Protein AF-A0A7S1GNS0-F1 (afdb_monomer)

InterPro domains:
  IPR005818 Linker histone H1/H5, domain H15 [PF00538] (16-70)
  IPR005818 Linker histone H1/H5, domain H15 [PS51504] (10-77)
  IPR005818 Linker histone H1/H5, domain H15 [SM00526] (7-72)
  IPR036388 Winged helix-like DNA-binding domain superfamily [G3DSA:1.10.10.10] (4-88)
  IPR036390 Winged helix DNA-binding domain superfamily [SSF46785] (12-84)

Organism: Cyclophora tenuis (NCBI:txid216820)

Sequence (104 aa):
MSSSKQKQKQPKTVLEKIVFAVRNQPQTPNGVSRSAIVKYLKAELNYDNATALKQGLKKGVSSGKLEQKGQSFRVKGDPVVAPPQEEQIQITEVKEGNKKGGTD

pLDDT: mean 79.45, std 18.59, range [37.09, 95.81]

Radius of gyration: 20.38 Å; Cα contacts (8 Å, |Δi|>4): 90; chains: 1; bounding box: 72×43×33 Å

Secondary structure (DSSP, 8-state):
------------SHHHHHHHHHHHSPPBTTBEEHHHHHHHHHHHH----HHHHHHHHHHHHHTTSEEEETTEEEETTSPPPPPPS-------------------

Foldseek 3Di:
DDPPPDPPDDQPALLSLLQVQQVPDDQALQTAFLVSSQVSCCVPVVDHDPVRNVVSQVVCCVVQQWDHDPRHIDGPPPDRDDHDPDPPPPPDDPPDDDDDDDDD

Mean predicted aligned error: 12.05 Å

Structure 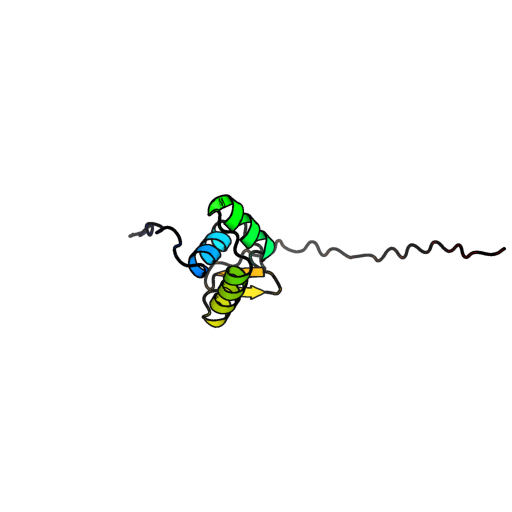(mmCIF, N/CA/C/O backbone):
data_AF-A0A7S1GNS0-F1
#
_entry.id   AF-A0A7S1GNS0-F1
#
loop_
_atom_site.group_PDB
_atom_site.id
_atom_site.type_symbol
_atom_site.label_atom_id
_atom_site.label_alt_id
_atom_site.label_comp_id
_atom_site.label_asym_id
_atom_site.label_entity_id
_atom_site.label_seq_id
_atom_site.pdbx_PDB_ins_code
_atom_site.Cartn_x
_atom_site.Cartn_y
_atom_site.Cartn_z
_atom_site.occupancy
_atom_site.B_iso_or_equiv
_atom_site.auth_seq_id
_atom_site.auth_comp_id
_atom_site.auth_asym_id
_atom_site.auth_atom_id
_atom_site.pdbx_PDB_model_num
ATOM 1 N N . MET A 1 1 ? -24.283 10.830 -22.548 1.00 37.09 1 MET A N 1
ATOM 2 C CA . MET A 1 1 ? -23.692 9.822 -21.641 1.00 37.09 1 MET A CA 1
ATOM 3 C C . MET A 1 1 ? -22.825 10.557 -20.628 1.00 37.09 1 MET A C 1
ATOM 5 O O . MET A 1 1 ? -21.845 11.180 -21.013 1.00 37.09 1 MET A O 1
ATOM 9 N N . SER A 1 2 ? -23.267 10.606 -19.372 1.00 41.00 2 SER A N 1
ATOM 10 C CA . SER A 1 2 ? -22.715 11.480 -18.330 1.00 41.00 2 SER A CA 1
ATOM 11 C C . SER A 1 2 ? -21.483 10.862 -17.671 1.00 41.00 2 SER A C 1
ATOM 13 O O . SER A 1 2 ? -21.588 10.165 -16.667 1.00 41.00 2 SER A O 1
ATOM 15 N N . SER A 1 3 ? -20.301 11.138 -18.216 1.00 43.41 3 SER A N 1
ATOM 16 C CA . SER A 1 3 ? -19.028 10.818 -17.564 1.00 43.41 3 SER A CA 1
ATOM 17 C C . SER A 1 3 ? -18.718 11.886 -16.517 1.00 43.41 3 SER A C 1
ATOM 19 O O . SER A 1 3 ? -18.008 12.856 -16.786 1.00 43.41 3 SER A O 1
ATOM 21 N N . SER A 1 4 ? -19.270 11.746 -15.310 1.00 46.69 4 SER A N 1
ATOM 22 C CA . SER A 1 4 ? -18.908 12.594 -14.172 1.00 46.69 4 SER A CA 1
ATOM 23 C C . SER A 1 4 ? -17.466 12.301 -13.752 1.00 46.69 4 SER A C 1
ATOM 25 O O . SER A 1 4 ? -17.202 11.447 -12.905 1.00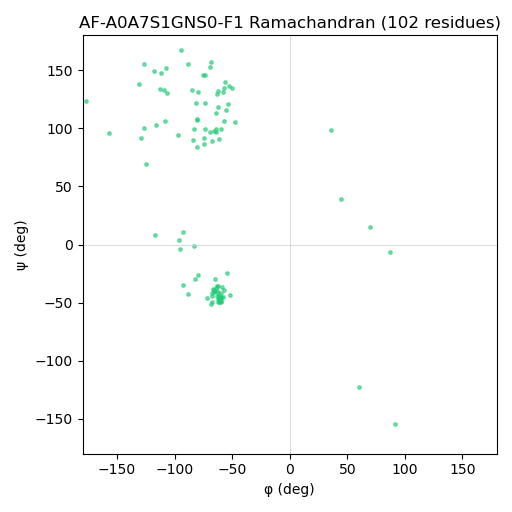 46.69 4 SER A O 1
ATOM 27 N N . LYS A 1 5 ? -16.526 13.020 -14.369 1.00 47.12 5 LYS A N 1
ATOM 28 C CA . LYS A 1 5 ? -15.121 13.128 -13.969 1.00 47.12 5 LYS A CA 1
ATOM 29 C C . LYS A 1 5 ? -15.108 13.743 -12.565 1.00 47.12 5 LYS A C 1
ATOM 31 O O . LYS A 1 5 ? -15.190 14.959 -12.407 1.00 47.12 5 LYS A O 1
ATOM 36 N N . GLN A 1 6 ? -15.140 12.898 -11.533 1.00 52.12 6 GLN A N 1
ATOM 37 C CA . GLN A 1 6 ? -15.138 13.334 -10.139 1.00 52.12 6 GLN A CA 1
ATOM 38 C C . GLN A 1 6 ? -13.914 14.231 -9.917 1.00 52.12 6 GLN A C 1
ATOM 40 O O . GLN A 1 6 ? -12.780 13.775 -10.056 1.00 52.12 6 GLN A O 1
ATOM 45 N N . LYS A 1 7 ? -14.150 15.513 -9.593 1.00 45.88 7 LYS A N 1
ATOM 46 C CA . LYS A 1 7 ? -13.136 16.444 -9.078 1.00 45.88 7 LYS A CA 1
ATOM 47 C C . LYS A 1 7 ? -12.378 15.721 -7.964 1.00 45.88 7 LYS A C 1
ATOM 49 O O . LYS A 1 7 ? -12.938 15.524 -6.885 1.00 45.88 7 LYS A O 1
ATOM 54 N N . GLN A 1 8 ? -11.146 15.293 -8.231 1.00 53.81 8 GLN A N 1
ATOM 55 C CA . GLN A 1 8 ? -10.309 14.637 -7.234 1.00 53.81 8 GLN A CA 1
ATOM 56 C C . GLN A 1 8 ? -10.030 15.654 -6.122 1.00 53.81 8 GLN A C 1
ATOM 58 O O . GLN A 1 8 ? -9.177 16.529 -6.251 1.00 53.81 8 GLN A O 1
ATOM 63 N N . LYS A 1 9 ? -10.808 15.592 -5.034 1.00 61.66 9 LYS A N 1
ATOM 64 C CA . LYS A 1 9 ? -10.450 16.262 -3.783 1.00 61.66 9 LYS A CA 1
ATOM 65 C C . LYS A 1 9 ? -9.093 15.704 -3.373 1.00 61.66 9 LYS A C 1
ATOM 67 O O . LYS A 1 9 ? -8.919 14.487 -3.369 1.00 61.66 9 LYS A O 1
ATOM 72 N N . GLN A 1 10 ? -8.155 16.590 -3.042 1.00 66.75 10 GLN A N 1
ATOM 73 C CA . GLN A 1 10 ? -6.848 16.173 -2.545 1.00 66.75 10 GLN A CA 1
ATOM 74 C C . GLN A 1 10 ? -7.033 15.166 -1.397 1.00 66.75 10 GLN A C 1
ATOM 76 O O . GLN A 1 10 ? -7.886 15.404 -0.533 1.00 66.75 10 GLN A O 1
ATOM 81 N N . PRO A 1 11 ? -6.284 14.051 -1.388 1.00 78.62 11 PRO A N 1
ATOM 82 C CA . PRO A 1 11 ? -6.459 13.003 -0.395 1.00 78.62 11 PRO A CA 1
ATOM 83 C C . PRO A 1 11 ? -6.115 13.542 0.997 1.00 78.62 11 PRO A C 1
ATOM 85 O O . PRO A 1 11 ? -4.961 13.874 1.291 1.00 78.62 11 PRO A O 1
ATOM 88 N N . LYS A 1 12 ? -7.131 13.643 1.859 1.00 83.69 12 LYS A N 1
ATOM 89 C CA . LYS A 1 12 ? -7.005 14.226 3.200 1.00 83.69 12 LYS A CA 1
ATOM 90 C C . LYS A 1 12 ? -6.596 13.169 4.209 1.00 83.69 12 LYS A C 1
ATOM 92 O O . LYS A 1 12 ? -5.739 13.413 5.053 1.00 83.69 12 LYS A O 1
ATOM 97 N N . THR A 1 13 ? -7.192 11.982 4.117 1.00 92.00 13 THR A N 1
ATOM 98 C CA . THR A 1 13 ? -6.904 10.893 5.055 1.00 92.00 13 THR A CA 1
ATOM 99 C C . THR A 1 13 ? -5.722 10.047 4.592 1.00 92.00 13 THR A C 1
ATOM 101 O O . THR A 1 13 ? -5.434 9.943 3.402 1.00 92.00 13 THR A O 1
ATOM 104 N N . VAL A 1 14 ? -5.050 9.375 5.530 1.00 92.88 14 VAL A N 1
ATOM 105 C CA . VAL A 1 14 ? -3.952 8.444 5.209 1.00 92.88 14 VAL A CA 1
ATOM 106 C C . VAL A 1 14 ? -4.413 7.347 4.247 1.00 92.88 14 VAL A C 1
ATOM 108 O O . VAL A 1 14 ? -3.694 6.989 3.321 1.00 92.88 14 VAL A O 1
ATOM 111 N N . LEU A 1 15 ? -5.638 6.847 4.425 1.00 93.25 15 LEU A N 1
ATOM 112 C CA . LEU A 1 15 ? -6.210 5.827 3.551 1.00 93.25 15 LEU A CA 1
ATOM 113 C C . LEU A 1 15 ? -6.479 6.360 2.139 1.00 93.25 15 LEU A C 1
ATOM 115 O O . LEU A 1 15 ? -6.175 5.675 1.169 1.00 93.25 15 LEU A O 1
ATOM 119 N N . GLU A 1 16 ? -6.998 7.581 2.007 1.00 91.69 16 GLU A N 1
ATOM 120 C CA . GLU A 1 16 ? -7.161 8.231 0.700 1.00 91.69 16 GLU A CA 1
ATOM 121 C C . GLU A 1 16 ? -5.818 8.465 0.015 1.00 91.69 16 GLU A C 1
ATOM 123 O O . GLU A 1 16 ? -5.709 8.229 -1.183 1.00 91.69 16 GLU A O 1
ATOM 128 N N . LYS A 1 17 ? -4.787 8.871 0.767 1.00 94.12 17 LYS A N 1
ATOM 129 C CA . LYS A 1 17 ? -3.425 9.039 0.242 1.00 94.12 17 LYS A CA 1
ATOM 130 C C . LYS A 1 17 ? -2.898 7.712 -0.307 1.00 94.12 17 LYS A C 1
ATOM 132 O O . LYS A 1 17 ? -2.391 7.674 -1.420 1.00 94.12 17 LYS A O 1
ATOM 137 N N . ILE A 1 18 ? -3.084 6.614 0.426 1.00 94.25 18 ILE A N 1
ATOM 138 C CA . ILE A 1 18 ? -2.703 5.268 -0.026 1.00 94.25 18 ILE A CA 1
ATOM 139 C C . ILE A 1 18 ? -3.460 4.869 -1.298 1.00 94.25 18 ILE A C 1
ATOM 141 O O . ILE A 1 18 ? -2.835 4.433 -2.258 1.00 94.25 18 ILE A O 1
ATOM 145 N N . VAL A 1 19 ? -4.787 5.026 -1.326 1.00 93.38 19 VAL A N 1
ATOM 146 C CA . VAL A 1 19 ? -5.609 4.708 -2.511 1.00 93.38 19 VAL A CA 1
ATOM 147 C C . VAL A 1 19 ? -5.169 5.541 -3.714 1.00 93.38 19 VAL A C 1
ATOM 149 O O . VAL A 1 19 ? -5.061 5.020 -4.821 1.00 93.38 19 VAL A O 1
ATOM 152 N N . PHE A 1 20 ? -4.878 6.822 -3.489 1.00 93.06 20 PHE A N 1
ATOM 153 C CA . PHE A 1 20 ? -4.346 7.716 -4.505 1.00 93.06 20 PHE A CA 1
ATOM 154 C C . PHE A 1 20 ? -2.992 7.221 -5.025 1.00 93.06 20 PHE A C 1
ATOM 156 O O . PHE A 1 20 ? -2.823 7.111 -6.234 1.00 93.06 20 PHE A O 1
ATOM 163 N N . ALA A 1 21 ? -2.060 6.846 -4.147 1.00 94.00 21 ALA A N 1
ATOM 164 C CA . ALA A 1 21 ? -0.763 6.306 -4.550 1.00 94.00 21 ALA A CA 1
ATOM 165 C C . ALA A 1 21 ? -0.905 5.027 -5.389 1.00 94.00 21 ALA A C 1
ATOM 167 O O . ALA A 1 21 ? -0.374 4.953 -6.490 1.00 94.00 21 ALA A O 1
ATOM 168 N N . VAL A 1 22 ? -1.702 4.057 -4.929 1.00 92.94 22 VAL A N 1
ATOM 169 C CA . VAL A 1 22 ? -1.914 2.784 -5.641 1.00 92.94 22 VAL A CA 1
ATOM 170 C C . VAL A 1 22 ? -2.478 3.000 -7.053 1.00 92.94 22 VAL A C 1
ATOM 172 O O . VAL A 1 22 ? -2.093 2.289 -7.975 1.00 92.94 22 VAL A O 1
ATOM 175 N N . ARG A 1 23 ? -3.360 3.989 -7.243 1.00 91.56 23 ARG A N 1
ATOM 176 C CA . ARG A 1 23 ? -3.978 4.290 -8.548 1.00 91.56 23 ARG A CA 1
ATOM 177 C C . ARG A 1 23 ? -3.098 5.087 -9.504 1.00 91.56 23 ARG A C 1
ATOM 179 O O . ARG A 1 23 ? -3.301 4.994 -10.708 1.00 91.56 23 ARG A O 1
ATOM 186 N N . ASN A 1 24 ? -2.160 5.872 -8.984 1.00 90.94 24 ASN A N 1
ATOM 187 C CA . ASN A 1 24 ? -1.255 6.690 -9.796 1.00 90.94 24 ASN A CA 1
ATOM 188 C C . ASN A 1 24 ? 0.097 6.010 -10.053 1.00 90.94 24 ASN A C 1
ATOM 190 O O . ASN A 1 24 ? 0.988 6.608 -10.651 1.00 90.94 24 ASN A O 1
ATOM 194 N N . GLN A 1 25 ? 0.265 4.769 -9.600 1.00 90.44 25 GLN A N 1
ATOM 195 C CA . GLN A 1 25 ? 1.457 3.971 -9.846 1.00 90.44 25 GLN A CA 1
ATOM 196 C C . GLN A 1 25 ? 1.163 2.859 -10.859 1.00 90.44 25 GLN A C 1
ATOM 198 O O . GLN A 1 25 ? 0.030 2.376 -10.927 1.00 90.44 25 GLN A O 1
ATOM 203 N N . PRO A 1 26 ? 2.178 2.412 -11.622 1.00 85.94 26 PRO A N 1
ATOM 204 C CA . PRO A 1 26 ? 2.045 1.237 -12.470 1.00 85.94 26 PRO A CA 1
ATOM 205 C C . PRO A 1 26 ? 1.562 0.042 -11.648 1.00 85.94 26 PRO A C 1
ATOM 207 O O . PRO A 1 26 ? 2.200 -0.353 -10.666 1.00 85.94 26 PRO A O 1
ATOM 210 N N . GLN A 1 27 ? 0.419 -0.520 -12.034 1.00 81.38 27 GLN A N 1
ATOM 211 C CA . GLN A 1 27 ? -0.125 -1.690 -11.363 1.00 81.38 27 GLN A CA 1
ATOM 212 C C . GLN A 1 27 ? 0.495 -2.959 -11.935 1.00 81.38 27 GLN A C 1
ATOM 214 O O . GLN A 1 27 ? 0.569 -3.150 -13.146 1.00 81.38 27 GLN A O 1
ATOM 219 N N . THR A 1 28 ? 0.921 -3.842 -11.040 1.00 83.81 28 THR A N 1
ATOM 220 C CA . THR A 1 28 ? 1.264 -5.223 -11.389 1.00 83.81 28 THR A CA 1
ATOM 221 C C . THR A 1 28 ? 0.039 -6.117 -11.157 1.00 83.81 28 THR A C 1
ATOM 223 O O . THR A 1 28 ? -0.882 -5.703 -10.445 1.00 83.81 28 THR A O 1
ATOM 226 N N . PRO A 1 29 ? 0.027 -7.372 -11.637 1.00 82.69 29 PRO A N 1
ATOM 227 C CA . PRO A 1 29 ? -1.044 -8.328 -11.320 1.00 82.69 29 PRO A CA 1
ATOM 228 C C . PRO A 1 29 ? -1.269 -8.524 -9.811 1.00 82.69 29 PRO A C 1
ATOM 230 O O . PRO A 1 29 ? -2.356 -8.892 -9.363 1.00 82.69 29 PRO A O 1
ATOM 233 N N . ASN A 1 30 ? -0.236 -8.253 -9.006 1.00 86.94 30 ASN A N 1
ATOM 234 C CA . ASN A 1 30 ? -0.266 -8.351 -7.550 1.00 86.94 30 ASN A CA 1
ATOM 235 C C . ASN A 1 30 ? -0.574 -7.008 -6.857 1.00 86.94 30 ASN A C 1
ATOM 237 O O . ASN A 1 30 ? -0.702 -6.978 -5.635 1.00 86.94 30 ASN A O 1
ATOM 241 N N . GLY A 1 31 ? -0.692 -5.909 -7.607 1.00 91.06 31 GLY A N 1
ATOM 242 C CA . GLY A 1 31 ? -0.846 -4.546 -7.098 1.00 91.06 31 GLY A CA 1
ATOM 243 C C . GLY A 1 31 ? 0.486 -3.813 -6.917 1.00 91.06 31 GLY A C 1
ATOM 244 O O . GLY A 1 31 ? 1.479 -4.108 -7.586 1.00 91.06 31 GLY A O 1
ATOM 245 N N . VAL A 1 32 ? 0.508 -2.840 -6.010 1.00 93.75 32 VAL A N 1
ATOM 246 C CA . VAL A 1 32 ? 1.654 -1.959 -5.750 1.00 93.75 32 VAL A CA 1
ATOM 247 C C . VAL A 1 32 ? 2.276 -2.303 -4.399 1.00 93.75 32 VAL A C 1
ATOM 249 O O . VAL A 1 32 ? 1.571 -2.461 -3.402 1.00 93.75 32 VAL A O 1
ATOM 252 N N . SER A 1 33 ? 3.603 -2.434 -4.343 1.00 94.06 33 SER A N 1
ATOM 253 C CA . SER A 1 33 ? 4.304 -2.812 -3.112 1.00 94.06 33 SER A CA 1
ATOM 254 C C . SER A 1 33 ? 4.253 -1.708 -2.050 1.00 94.06 33 SER A C 1
ATOM 256 O O . SER A 1 33 ? 4.227 -0.515 -2.361 1.00 94.06 33 SER A O 1
ATOM 258 N N . ARG A 1 34 ? 4.325 -2.085 -0.766 1.00 93.81 34 ARG A N 1
ATOM 259 C CA . ARG A 1 34 ? 4.399 -1.114 0.344 1.00 93.81 34 ARG A CA 1
ATOM 260 C C . ARG A 1 34 ? 5.515 -0.084 0.149 1.00 93.81 34 ARG A C 1
ATOM 262 O O . ARG A 1 34 ? 5.308 1.093 0.425 1.00 93.81 34 ARG A O 1
ATOM 269 N N . SER A 1 35 ? 6.700 -0.518 -0.279 1.00 93.50 35 SER A N 1
ATOM 270 C CA . SER A 1 35 ? 7.850 0.370 -0.480 1.00 93.50 35 SER A CA 1
ATOM 271 C C . SER A 1 35 ? 7.613 1.359 -1.621 1.00 93.50 35 SER A C 1
ATOM 273 O O . SER A 1 35 ? 7.976 2.526 -1.487 1.00 93.50 35 SER A O 1
ATOM 275 N N . ALA A 1 36 ? 6.959 0.932 -2.703 1.00 94.06 36 ALA A N 1
ATOM 276 C CA . ALA A 1 36 ? 6.581 1.808 -3.805 1.00 94.06 36 ALA A CA 1
ATOM 277 C C . ALA A 1 36 ? 5.537 2.851 -3.372 1.00 94.06 36 ALA A C 1
ATOM 279 O O . ALA A 1 36 ? 5.693 4.022 -3.712 1.00 94.06 36 ALA A O 1
ATOM 280 N N . ILE A 1 37 ? 4.546 2.460 -2.562 1.00 94.50 37 ILE A N 1
ATOM 281 C CA . ILE A 1 37 ? 3.548 3.384 -1.993 1.00 94.50 37 ILE A CA 1
ATOM 282 C C . ILE A 1 37 ? 4.230 4.435 -1.109 1.00 94.50 37 ILE A C 1
ATOM 284 O O . ILE A 1 37 ? 3.956 5.624 -1.233 1.00 94.50 37 ILE A O 1
ATOM 288 N N . VAL A 1 38 ? 5.148 4.017 -0.228 1.00 94.81 38 VAL A N 1
ATOM 289 C CA . VAL A 1 38 ? 5.897 4.936 0.649 1.00 94.81 38 VAL A CA 1
ATOM 290 C C . VAL A 1 38 ? 6.703 5.943 -0.174 1.00 94.81 38 VAL A C 1
ATOM 292 O O . VAL A 1 38 ? 6.621 7.141 0.086 1.00 94.81 38 VAL A O 1
ATOM 295 N N . LYS A 1 39 ? 7.452 5.474 -1.183 1.00 94.94 39 LYS A N 1
ATOM 296 C CA . LYS A 1 39 ? 8.258 6.343 -2.056 1.00 94.94 39 LYS A CA 1
ATOM 297 C C . LYS A 1 39 ? 7.394 7.371 -2.784 1.00 94.94 39 LYS A C 1
ATOM 299 O O . LYS A 1 39 ? 7.737 8.548 -2.784 1.00 94.94 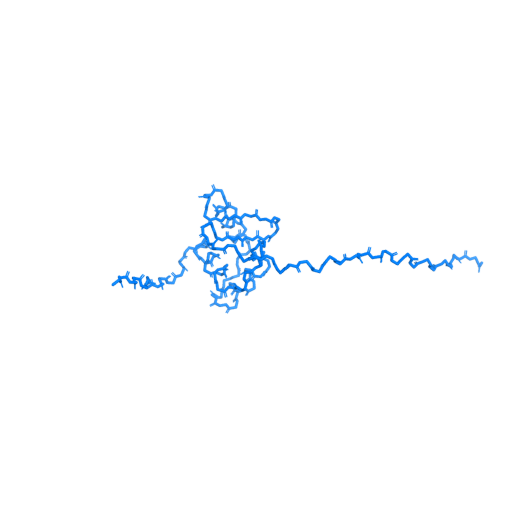39 LYS A O 1
ATOM 304 N N . TYR A 1 40 ? 6.266 6.937 -3.343 1.00 95.06 40 TYR A N 1
ATOM 305 C CA . TYR A 1 40 ? 5.335 7.820 -4.041 1.00 95.06 40 TYR A CA 1
ATOM 306 C C . TYR A 1 40 ? 4.745 8.877 -3.104 1.00 95.06 40 TYR A C 1
ATOM 308 O O . TYR A 1 40 ? 4.766 10.062 -3.407 1.00 95.06 40 TYR A O 1
ATOM 316 N N . LEU A 1 41 ? 4.278 8.474 -1.920 1.00 94.50 41 LEU A N 1
ATOM 317 C CA . LEU A 1 41 ? 3.700 9.401 -0.945 1.00 94.50 41 LEU A CA 1
ATOM 318 C C . LEU A 1 41 ? 4.701 10.435 -0.427 1.00 94.50 41 LEU A C 1
ATOM 320 O O . LEU A 1 41 ? 4.325 11.587 -0.199 1.00 94.50 41 LEU A O 1
ATOM 324 N N . LYS A 1 42 ? 5.963 10.035 -0.268 1.00 94.31 42 LYS A N 1
ATOM 325 C CA . LYS A 1 42 ? 7.044 10.941 0.110 1.00 94.31 42 LYS A CA 1
ATOM 326 C C . LYS A 1 42 ? 7.356 11.945 -1.002 1.00 94.31 42 LYS A C 1
ATOM 328 O O . LYS A 1 42 ? 7.494 13.122 -0.700 1.00 94.31 42 LYS A O 1
ATOM 333 N N . 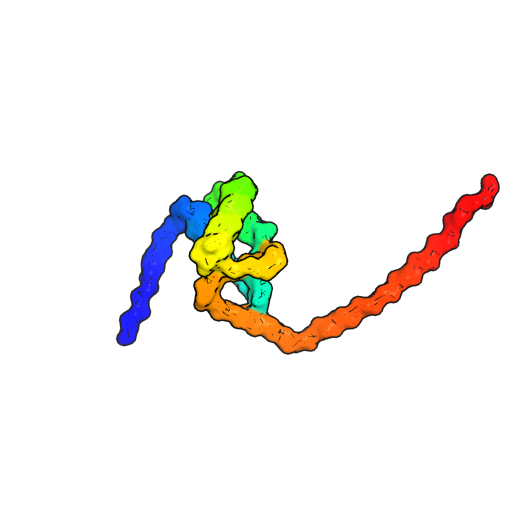ALA A 1 43 ? 7.431 11.495 -2.255 1.00 94.69 43 ALA A N 1
ATOM 334 C CA . ALA A 1 43 ? 7.751 12.350 -3.399 1.00 94.69 43 ALA A CA 1
ATOM 335 C C . ALA A 1 43 ? 6.610 13.316 -3.765 1.00 94.69 43 ALA A C 1
ATOM 337 O O . ALA A 1 43 ? 6.846 14.505 -3.938 1.00 94.69 43 ALA A O 1
ATOM 338 N N . GLU A 1 44 ? 5.374 12.821 -3.829 1.00 92.44 44 GLU A N 1
ATOM 339 C CA . GLU A 1 44 ? 4.239 13.570 -4.387 1.00 92.44 44 GLU A CA 1
ATOM 340 C C . GLU A 1 44 ? 3.455 14.358 -3.336 1.00 92.44 44 GLU A C 1
ATOM 342 O O . GLU A 1 44 ? 2.924 15.430 -3.609 1.00 92.44 44 GLU A O 1
ATOM 347 N N . LEU A 1 45 ? 3.341 13.822 -2.116 1.00 89.88 45 LEU A N 1
ATOM 348 C CA . LEU A 1 45 ? 2.483 14.392 -1.069 1.00 89.88 45 LEU A CA 1
ATOM 349 C C . LEU A 1 45 ? 3.265 14.859 0.162 1.00 89.88 45 LEU A C 1
ATOM 351 O O . LEU A 1 45 ? 2.636 15.168 1.179 1.00 89.88 45 LEU A O 1
ATOM 355 N N . ASN A 1 46 ? 4.602 14.861 0.085 1.00 91.62 46 ASN A N 1
ATOM 356 C CA . ASN A 1 46 ? 5.519 15.134 1.194 1.00 91.62 46 ASN A CA 1
ATOM 357 C C . ASN A 1 46 ? 5.114 14.398 2.489 1.00 91.62 46 ASN A C 1
ATOM 359 O O . ASN A 1 46 ? 5.121 14.953 3.588 1.00 91.62 46 ASN A O 1
ATOM 363 N N . TYR A 1 47 ? 4.657 13.150 2.342 1.00 92.50 47 TYR A N 1
ATOM 364 C CA . TYR A 1 47 ? 4.110 12.354 3.433 1.00 92.50 47 TYR A CA 1
ATOM 365 C C . TYR A 1 47 ? 5.075 11.230 3.813 1.00 92.50 47 TYR A C 1
ATOM 367 O O . TYR A 1 47 ? 5.173 10.223 3.111 1.00 92.50 47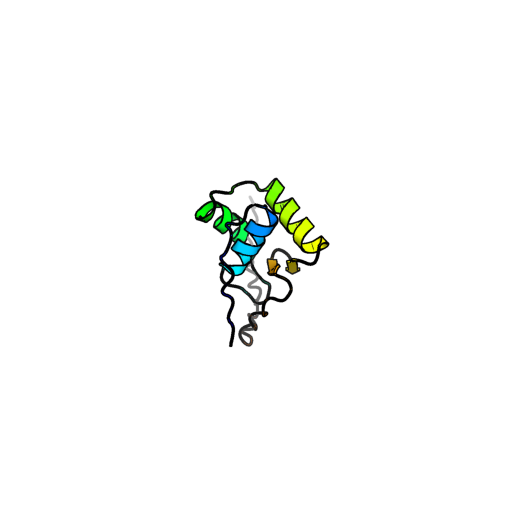 TYR A O 1
ATOM 375 N N . ASP A 1 48 ? 5.744 11.384 4.958 1.00 92.38 48 ASP A N 1
ATOM 376 C CA . ASP A 1 48 ? 6.724 10.428 5.487 1.00 92.38 48 ASP A CA 1
ATOM 377 C C . ASP A 1 48 ? 6.363 9.987 6.916 1.00 92.38 48 ASP A C 1
ATOM 379 O O . ASP A 1 48 ? 6.990 10.364 7.903 1.00 92.38 48 ASP A O 1
ATOM 383 N N . ASN A 1 49 ? 5.278 9.216 7.049 1.00 93.88 49 ASN A N 1
ATOM 384 C CA . ASN A 1 49 ? 4.871 8.631 8.330 1.00 93.88 49 ASN A CA 1
ATOM 385 C C . ASN A 1 49 ? 4.617 7.126 8.186 1.00 93.88 49 ASN A C 1
ATOM 387 O O . ASN A 1 49 ? 3.510 6.670 7.879 1.00 93.88 49 ASN A O 1
ATOM 391 N N . ALA A 1 50 ? 5.666 6.338 8.425 1.00 91.00 50 ALA A N 1
ATOM 392 C CA . ALA A 1 50 ? 5.648 4.889 8.247 1.00 91.00 50 ALA A CA 1
ATOM 393 C C . ALA A 1 50 ? 4.635 4.166 9.156 1.00 91.00 50 ALA A C 1
ATOM 395 O O . ALA A 1 50 ? 4.025 3.178 8.726 1.00 91.00 50 ALA A O 1
ATOM 396 N N . THR A 1 51 ? 4.441 4.650 10.388 1.00 94.25 51 THR A N 1
ATOM 397 C CA . THR A 1 51 ? 3.506 4.069 11.366 1.00 94.25 51 THR A CA 1
ATOM 398 C C . THR A 1 51 ? 2.067 4.271 10.919 1.00 94.25 51 THR A C 1
ATOM 400 O O . THR A 1 51 ? 1.307 3.305 10.816 1.00 94.25 51 THR A O 1
ATOM 403 N N . ALA A 1 52 ? 1.702 5.508 10.581 1.00 93.81 52 ALA A N 1
ATOM 404 C CA . ALA A 1 52 ? 0.368 5.833 10.100 1.00 93.81 52 ALA A CA 1
ATOM 405 C C . ALA A 1 52 ? 0.066 5.135 8.765 1.00 93.81 52 ALA A C 1
ATOM 407 O O . ALA A 1 52 ? -1.034 4.618 8.586 1.00 93.81 52 ALA A O 1
ATOM 408 N N . LEU A 1 53 ? 1.051 5.016 7.870 1.00 94.50 53 LEU A N 1
ATOM 409 C CA . LEU A 1 53 ? 0.916 4.273 6.617 1.00 94.50 53 LEU A CA 1
ATOM 410 C C . LEU A 1 53 ? 0.664 2.779 6.856 1.00 94.50 53 LEU A C 1
ATOM 412 O O . LEU A 1 53 ? -0.233 2.203 6.245 1.00 94.50 53 LEU A O 1
ATOM 416 N N . LYS A 1 54 ? 1.401 2.144 7.779 1.00 93.56 54 LYS A N 1
ATOM 417 C CA . LYS A 1 54 ? 1.179 0.735 8.154 1.00 93.56 54 LYS A CA 1
ATOM 418 C C . LYS A 1 54 ? -0.238 0.521 8.696 1.00 93.56 54 LYS A C 1
ATOM 420 O O . LYS A 1 54 ? -0.911 -0.420 8.282 1.00 93.56 54 LYS A O 1
ATOM 425 N N . GLN A 1 55 ? -0.698 1.403 9.584 1.00 95.62 55 GLN A N 1
ATOM 426 C CA . GLN A 1 55 ? -2.060 1.344 10.123 1.00 95.62 55 GLN A CA 1
ATOM 427 C C . GLN A 1 55 ? -3.116 1.608 9.042 1.00 95.62 55 GLN A C 1
ATOM 429 O O . GLN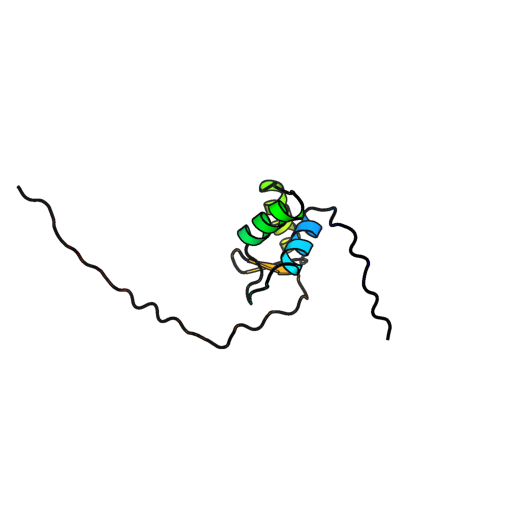 A 1 55 ? -4.129 0.917 8.989 1.00 95.62 55 GLN A O 1
ATOM 434 N N . GLY A 1 56 ? -2.860 2.559 8.141 1.00 95.31 56 GLY A N 1
ATOM 435 C CA . GLY A 1 56 ? -3.725 2.878 7.009 1.00 95.31 56 GLY A CA 1
ATOM 436 C C . GLY A 1 56 ? -3.893 1.702 6.049 1.00 95.31 56 GLY A C 1
ATOM 437 O O . GLY A 1 56 ? -5.022 1.395 5.679 1.00 95.31 56 GLY A O 1
ATOM 438 N N . LEU A 1 57 ? -2.807 0.998 5.711 1.00 95.44 57 LEU A N 1
ATOM 439 C CA . LEU A 1 57 ? -2.856 -0.217 4.890 1.00 95.44 57 LEU A CA 1
ATOM 440 C C . LEU A 1 57 ? -3.664 -1.317 5.584 1.00 95.44 57 LEU A C 1
ATOM 442 O O . LEU A 1 57 ? -4.598 -1.848 4.989 1.00 95.44 57 LEU A O 1
ATOM 446 N N . LYS A 1 58 ? -3.374 -1.602 6.863 1.00 95.31 58 LYS A N 1
ATOM 447 C CA . LYS A 1 58 ? -4.112 -2.609 7.646 1.00 95.31 58 LYS A CA 1
ATOM 448 C C . LYS A 1 58 ? -5.608 -2.286 7.706 1.00 95.31 58 LYS A C 1
ATOM 450 O O . LYS A 1 58 ? -6.431 -3.162 7.459 1.00 95.31 58 LYS A O 1
ATOM 455 N N . LYS A 1 59 ? -5.956 -1.023 7.970 1.00 95.38 59 LYS A N 1
ATOM 456 C CA . LYS A 1 59 ? -7.343 -0.535 7.998 1.00 95.38 59 LYS A CA 1
ATOM 457 C C . LYS A 1 59 ? -8.006 -0.600 6.621 1.00 95.38 59 LYS A C 1
ATOM 459 O O . LYS A 1 59 ? -9.186 -0.920 6.520 1.00 95.38 59 LYS A O 1
ATOM 464 N N . GLY A 1 60 ? -7.273 -0.288 5.555 1.00 94.44 60 GLY A N 1
ATOM 465 C CA . GLY A 1 60 ? -7.759 -0.388 4.180 1.00 94.44 60 GLY A CA 1
ATOM 466 C C . GLY A 1 60 ? -8.123 -1.822 3.805 1.00 94.44 60 GLY A C 1
ATOM 467 O O . GLY A 1 60 ? -9.187 -2.042 3.233 1.00 94.44 60 GLY A O 1
ATOM 468 N N . VAL A 1 61 ? -7.294 -2.787 4.206 1.00 95.81 61 VAL A N 1
ATOM 469 C CA . VAL A 1 61 ? -7.559 -4.219 4.015 1.00 95.81 61 VAL A CA 1
ATOM 470 C C . VAL A 1 61 ? -8.737 -4.680 4.873 1.00 95.81 61 VAL A C 1
ATOM 472 O O . VAL A 1 61 ? -9.683 -5.258 4.349 1.00 95.81 61 VAL A O 1
ATOM 475 N N . SER A 1 62 ? -8.749 -4.359 6.172 1.00 95.06 62 SER A N 1
ATOM 476 C CA . SER A 1 62 ? -9.825 -4.788 7.079 1.00 95.06 62 SER A CA 1
ATOM 477 C C . SER A 1 62 ? -11.191 -4.188 6.730 1.00 95.06 62 SER A C 1
ATOM 479 O O . SER A 1 62 ? -12.217 -4.802 6.989 1.00 95.06 62 SER A O 1
ATOM 481 N N . SER A 1 63 ? -11.216 -2.985 6.149 1.00 93.69 63 SER A N 1
ATOM 482 C CA . SER A 1 63 ? -12.444 -2.335 5.665 1.00 93.69 63 SER A CA 1
ATOM 483 C C . SER A 1 63 ? -12.871 -2.789 4.267 1.00 93.69 63 SER A C 1
ATOM 485 O O . SER A 1 63 ? -13.878 -2.306 3.756 1.00 93.69 63 SER A O 1
ATOM 487 N N . GLY A 1 64 ? -12.103 -3.674 3.625 1.00 93.25 64 GLY A N 1
ATOM 488 C CA . GLY A 1 64 ? -12.376 -4.153 2.273 1.00 93.25 64 G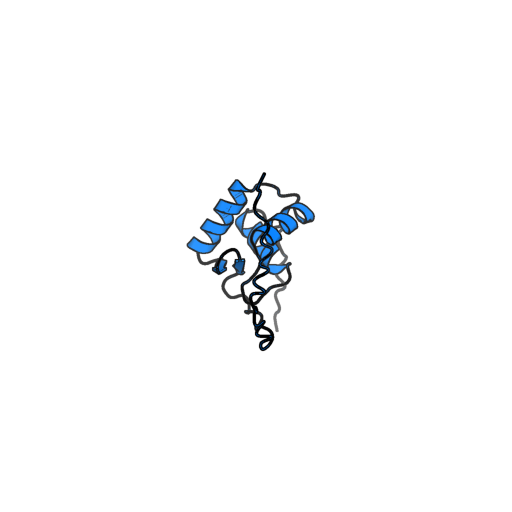LY A CA 1
ATOM 489 C C . GLY A 1 64 ? -12.175 -3.101 1.181 1.00 93.25 64 GLY A C 1
ATOM 490 O O . GLY A 1 64 ? -12.646 -3.298 0.069 1.00 93.25 64 GLY A O 1
ATOM 491 N N . LYS A 1 65 ? -11.499 -1.981 1.464 1.00 93.44 65 LYS A N 1
ATOM 492 C CA . LYS A 1 65 ? -11.154 -0.974 0.444 1.00 93.44 65 LYS A CA 1
ATOM 493 C C . LYS A 1 65 ? -9.901 -1.343 -0.343 1.00 93.44 65 LYS A C 1
ATOM 495 O O . LYS A 1 65 ? -9.760 -0.946 -1.497 1.00 93.44 65 LYS A O 1
ATOM 500 N N . LEU A 1 66 ? -8.989 -2.072 0.290 1.00 94.81 66 LEU A N 1
ATOM 501 C CA . LEU A 1 66 ? -7.780 -2.599 -0.325 1.00 94.81 66 LEU A CA 1
ATOM 502 C C . LEU A 1 66 ? -7.807 -4.121 -0.279 1.00 94.81 66 LEU A C 1
ATOM 504 O O . LEU A 1 66 ? -8.323 -4.714 0.665 1.00 94.81 66 LEU A O 1
ATOM 508 N N . GLU A 1 67 ? -7.184 -4.738 -1.267 1.00 93.62 67 GLU A N 1
ATOM 509 C CA . GLU A 1 67 ? -6.874 -6.160 -1.259 1.00 93.62 67 GLU A CA 1
ATOM 510 C C . GLU A 1 67 ? -5.358 -6.323 -1.179 1.00 93.62 67 GLU A C 1
ATOM 512 O O . GLU A 1 67 ? -4.609 -5.625 -1.868 1.00 93.62 67 GLU A O 1
ATOM 517 N N . GLN A 1 68 ? -4.906 -7.217 -0.301 1.00 94.50 68 GLN A N 1
ATOM 518 C CA . GLN A 1 68 ? -3.492 -7.468 -0.050 1.00 94.50 68 GLN A CA 1
ATOM 519 C C . GLN A 1 68 ? -3.080 -8.806 -0.660 1.00 94.50 68 GLN A C 1
ATOM 521 O O . GLN A 1 68 ? -3.705 -9.832 -0.398 1.00 94.50 68 GLN A O 1
ATOM 526 N N . LYS A 1 69 ? -1.981 -8.801 -1.416 1.00 92.19 69 LYS A N 1
ATOM 527 C CA . LYS A 1 69 ? -1.300 -10.004 -1.901 1.00 92.19 69 LYS A CA 1
ATOM 528 C C . LYS A 1 69 ? 0.172 -9.923 -1.500 1.00 92.19 69 LYS A C 1
ATOM 530 O O . LYS A 1 69 ? 0.959 -9.199 -2.106 1.00 92.19 69 LYS A O 1
ATOM 535 N N . GLY A 1 70 ? 0.539 -10.625 -0.428 1.00 91.56 70 GLY A N 1
ATOM 536 C CA . GLY A 1 70 ? 1.865 -10.502 0.182 1.00 91.56 70 GLY A CA 1
ATOM 537 C C . GLY A 1 70 ? 2.137 -9.070 0.659 1.00 91.56 70 GLY A C 1
ATOM 538 O O . GLY A 1 70 ? 1.374 -8.516 1.449 1.00 91.56 70 GLY A O 1
ATOM 539 N N . GLN A 1 71 ? 3.210 -8.459 0.152 1.00 91.69 71 GLN A N 1
ATOM 540 C CA . GLN A 1 71 ? 3.597 -7.073 0.459 1.00 91.69 71 GLN A CA 1
ATOM 541 C C . GLN A 1 71 ? 3.040 -6.046 -0.546 1.00 91.69 71 GLN A C 1
ATOM 543 O O . GLN A 1 71 ? 3.453 -4.880 -0.520 1.00 91.69 71 GLN A O 1
ATOM 548 N N . SER A 1 72 ? 2.126 -6.476 -1.420 1.00 94.06 72 SER A N 1
ATOM 549 C CA . SER A 1 72 ? 1.503 -5.660 -2.461 1.00 94.06 72 SER A CA 1
ATOM 550 C C . SER A 1 72 ? 0.021 -5.424 -2.187 1.00 94.06 72 SER A C 1
ATOM 552 O O . SER A 1 72 ? -0.662 -6.265 -1.600 1.00 94.06 72 SER A O 1
ATOM 554 N N . PHE A 1 73 ? -0.464 -4.255 -2.602 1.00 94.69 73 PHE A N 1
ATOM 555 C CA . PHE A 1 73 ? -1.812 -3.768 -2.333 1.00 94.69 73 PHE A CA 1
ATOM 556 C C . PHE A 1 73 ? -2.464 -3.278 -3.621 1.00 94.69 73 PHE A C 1
ATOM 558 O O . PHE A 1 73 ? -1.838 -2.574 -4.413 1.00 94.69 73 PHE A O 1
ATOM 565 N N . ARG A 1 74 ? -3.741 -3.609 -3.798 1.00 93.56 74 ARG A N 1
ATOM 566 C CA . ARG A 1 74 ? -4.593 -3.094 -4.875 1.00 93.56 74 ARG A CA 1
ATOM 567 C C . ARG A 1 74 ? -5.871 -2.504 -4.299 1.00 93.56 74 ARG A C 1
ATOM 569 O O . ARG A 1 74 ? -6.284 -2.872 -3.200 1.00 93.56 74 ARG A O 1
ATOM 576 N N . VAL A 1 75 ? -6.497 -1.585 -5.024 1.00 93.56 75 VAL A N 1
ATOM 577 C CA . VAL A 1 75 ? -7.806 -1.053 -4.634 1.00 93.56 75 VAL A CA 1
ATOM 578 C C . VAL A 1 75 ? -8.877 -2.059 -5.037 1.00 93.56 75 VAL A C 1
ATOM 580 O O . VAL A 1 75 ? -8.879 -2.551 -6.164 1.00 93.56 75 VAL A O 1
ATOM 583 N N . LYS A 1 76 ? -9.778 -2.393 -4.111 1.00 90.88 76 LYS A N 1
ATOM 584 C CA . LYS A 1 76 ? -10.855 -3.345 -4.392 1.00 90.88 76 LYS A CA 1
ATOM 585 C C . LYS A 1 76 ? -11.771 -2.795 -5.488 1.00 90.88 76 LYS A C 1
ATOM 587 O O . LYS A 1 76 ? -12.256 -1.671 -5.376 1.00 90.88 76 LYS A O 1
ATOM 592 N N . GLY A 1 77 ? -12.027 -3.609 -6.510 1.00 85.88 77 GLY A N 1
ATOM 593 C CA . GLY A 1 77 ? -12.871 -3.249 -7.652 1.00 85.88 77 GLY A CA 1
ATOM 594 C C . GLY A 1 77 ? -12.140 -2.542 -8.798 1.00 85.88 77 GLY A C 1
ATOM 595 O O . GLY A 1 77 ? -12.748 -2.350 -9.848 1.00 85.88 77 GLY A O 1
ATOM 596 N N . ASP A 1 78 ? -10.857 -2.194 -8.642 1.00 85.00 78 ASP A N 1
ATOM 597 C CA . ASP A 1 78 ? -10.044 -1.743 -9.774 1.00 85.00 78 ASP A CA 1
ATOM 598 C C . ASP A 1 78 ? -9.688 -2.958 -10.667 1.00 85.00 78 ASP A C 1
ATOM 600 O O . ASP A 1 78 ? -9.519 -4.074 -10.156 1.00 85.00 78 ASP A O 1
ATOM 604 N N . PRO A 1 79 ? -9.590 -2.778 -11.999 1.00 79.25 79 PRO A N 1
ATOM 605 C CA . PRO A 1 79 ? -9.286 -3.868 -12.918 1.00 79.25 79 PRO A CA 1
ATOM 606 C C . PRO A 1 79 ? -7.905 -4.455 -12.622 1.00 79.25 79 PRO A C 1
ATOM 608 O O . PRO A 1 79 ? -6.917 -3.733 -12.471 1.00 79.25 79 PRO A O 1
ATOM 611 N N . VAL A 1 80 ? -7.835 -5.783 -12.551 1.00 76.69 80 VAL A N 1
ATOM 612 C CA . VAL A 1 80 ? -6.565 -6.489 -12.379 1.00 76.69 80 VAL A CA 1
ATOM 613 C C . VAL A 1 80 ? -5.813 -6.428 -13.701 1.00 76.69 80 VAL A C 1
ATOM 615 O O . VAL A 1 80 ? -6.319 -6.889 -14.722 1.00 76.69 80 VAL A O 1
ATOM 618 N N . VAL A 1 81 ? -4.601 -5.872 -13.682 1.00 73.75 81 VAL A N 1
ATOM 619 C CA . VAL A 1 81 ? -3.696 -5.957 -14.831 1.00 73.75 81 VAL A CA 1
ATOM 620 C C . VAL A 1 81 ? -3.380 -7.433 -15.046 1.00 73.7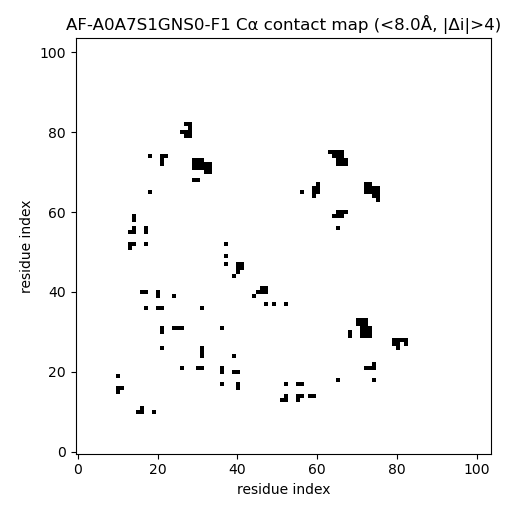5 81 VAL A C 1
ATOM 622 O O . VAL A 1 81 ? -2.855 -8.089 -14.142 1.00 73.75 81 VAL A O 1
ATOM 625 N N . ALA A 1 82 ? -3.755 -7.969 -16.208 1.00 65.12 82 ALA A N 1
ATOM 626 C CA . ALA A 1 82 ? -3.449 -9.349 -16.550 1.00 65.12 82 ALA A CA 1
ATOM 627 C C . ALA A 1 82 ? -1.925 -9.550 -16.486 1.00 65.12 82 ALA A C 1
ATOM 629 O O . ALA A 1 82 ? -1.184 -8.683 -16.962 1.00 65.12 82 ALA A O 1
ATOM 630 N N . PRO A 1 83 ? -1.432 -10.643 -15.877 1.00 63.97 83 PRO A N 1
ATOM 631 C CA . PRO A 1 83 ? -0.022 -10.972 -16.001 1.00 63.97 83 PRO A CA 1
ATOM 632 C C . PRO A 1 83 ? 0.328 -11.096 -17.491 1.00 63.97 83 PRO A C 1
ATOM 634 O O . PRO A 1 83 ? -0.482 -11.641 -18.248 1.00 63.97 83 PRO A O 1
ATOM 637 N N . PRO A 1 84 ? 1.505 -10.604 -17.925 1.00 61.22 84 PRO A N 1
ATOM 638 C CA . PRO A 1 84 ? 2.047 -11.026 -19.206 1.00 61.22 84 PRO A CA 1
ATOM 639 C C . PRO A 1 84 ? 2.071 -12.557 -19.210 1.00 61.22 84 PRO A C 1
ATOM 641 O O . PRO A 1 84 ? 2.401 -13.165 -18.188 1.00 61.22 84 PRO A O 1
ATOM 644 N N . GLN A 1 85 ? 1.652 -13.166 -20.317 1.00 58.03 85 GLN A N 1
ATOM 645 C CA . GLN A 1 85 ? 1.690 -14.615 -20.489 1.00 58.03 85 GLN A CA 1
ATOM 646 C C . GLN A 1 85 ? 3.151 -15.081 -20.370 1.00 58.03 85 GLN A C 1
ATOM 648 O O . GLN A 1 85 ? 3.943 -14.888 -21.278 1.00 58.03 85 GLN A O 1
ATOM 653 N N . GLU A 1 86 ? 3.478 -15.587 -19.182 1.00 52.00 86 GLU A N 1
ATOM 654 C CA . GLU A 1 86 ? 4.572 -16.488 -18.814 1.00 52.00 86 GLU A CA 1
ATOM 655 C C . GLU A 1 86 ? 5.922 -16.341 -19.543 1.00 52.00 86 GLU A C 1
ATOM 657 O O . GLU A 1 86 ? 6.182 -17.004 -20.539 1.00 52.00 86 GLU A O 1
ATOM 662 N N . GLU A 1 87 ? 6.870 -15.646 -18.911 1.00 49.44 87 GLU A N 1
ATOM 663 C CA . GLU A 1 87 ? 8.256 -16.130 -18.892 1.00 49.44 87 GLU A CA 1
ATOM 664 C C . GLU A 1 87 ? 8.451 -16.876 -17.568 1.00 49.44 87 GLU A C 1
ATOM 666 O O . GLU A 1 87 ? 8.693 -16.286 -16.512 1.00 49.44 87 GLU A O 1
ATOM 671 N N . GLN A 1 88 ? 8.258 -18.196 -17.600 1.00 48.59 88 GLN A N 1
ATOM 672 C CA . GLN A 1 88 ? 8.632 -19.077 -16.498 1.00 48.59 88 GLN A CA 1
ATOM 673 C C . GLN A 1 88 ? 10.160 -19.048 -16.365 1.00 48.59 88 GLN A C 1
ATOM 675 O O . GLN A 1 88 ? 10.874 -19.722 -17.105 1.00 48.59 88 GLN A O 1
ATOM 680 N N . ILE A 1 89 ? 10.681 -18.245 -15.441 1.00 53.41 89 ILE A N 1
ATOM 681 C CA . ILE A 1 89 ? 12.118 -18.200 -15.168 1.00 53.41 89 ILE A CA 1
ATOM 682 C C . ILE A 1 89 ? 12.480 -19.484 -14.411 1.00 53.41 89 ILE A C 1
ATOM 684 O O . ILE A 1 89 ? 12.243 -19.595 -13.207 1.00 53.41 89 ILE A O 1
ATOM 688 N N . GLN A 1 90 ? 13.023 -20.477 -15.119 1.00 47.34 90 GLN A N 1
ATOM 689 C CA . GLN A 1 90 ? 13.675 -21.631 -14.502 1.00 47.34 90 GLN A CA 1
ATOM 690 C C . GLN A 1 90 ? 14.911 -21.136 -13.745 1.00 47.34 90 GLN A C 1
ATOM 692 O O . GLN A 1 90 ? 15.960 -20.875 -14.332 1.00 47.34 90 GLN A O 1
ATOM 697 N N . ILE A 1 91 ? 14.788 -20.977 -12.428 1.00 57.41 91 ILE A N 1
ATOM 698 C CA . ILE A 1 91 ? 15.936 -20.737 -11.553 1.00 57.41 91 ILE A CA 1
ATOM 699 C C . ILE A 1 91 ? 16.737 -22.042 -11.521 1.00 57.41 91 ILE A C 1
ATOM 701 O O . ILE A 1 91 ? 16.404 -22.967 -10.785 1.00 57.41 91 ILE A O 1
ATOM 705 N N . THR A 1 92 ? 17.773 -22.136 -12.353 1.00 46.06 92 THR A N 1
ATOM 706 C CA . THR A 1 92 ? 18.767 -23.206 -12.240 1.00 46.06 92 THR A CA 1
ATOM 707 C C . THR A 1 92 ? 19.733 -22.797 -11.132 1.00 46.06 92 THR A C 1
ATOM 709 O O . THR A 1 92 ? 20.496 -21.846 -11.294 1.00 46.06 92 THR A O 1
ATOM 712 N N . GLU A 1 93 ? 19.662 -23.463 -9.978 1.00 54.84 93 GLU A N 1
ATOM 713 C CA . GLU A 1 93 ? 20.639 -23.317 -8.894 1.00 54.84 93 GLU A CA 1
ATOM 714 C C . GLU A 1 93 ? 22.045 -23.645 -9.419 1.00 54.84 93 GLU A C 1
ATOM 716 O O . GLU A 1 93 ? 22.393 -24.807 -9.636 1.00 54.84 93 GLU A O 1
ATOM 721 N N . VAL A 1 94 ? 22.886 -22.625 -9.602 1.00 61.81 94 VAL A N 1
ATOM 722 C CA . VAL A 1 94 ? 24.324 -22.831 -9.789 1.00 61.81 94 VAL A CA 1
ATOM 723 C C . VAL A 1 94 ? 24.946 -22.970 -8.403 1.00 61.81 94 VAL A C 1
ATOM 725 O O . VAL A 1 94 ? 25.171 -21.994 -7.692 1.00 61.81 94 VAL A O 1
ATOM 728 N N . LYS A 1 95 ? 25.191 -24.217 -7.999 1.00 54.41 95 LYS A N 1
ATOM 729 C CA . LYS A 1 95 ? 25.908 -24.566 -6.771 1.00 54.41 95 LYS A CA 1
ATOM 730 C C . LYS A 1 95 ? 27.403 -24.298 -6.970 1.00 54.41 95 LYS A C 1
ATOM 732 O O . LYS A 1 95 ? 28.148 -25.192 -7.363 1.00 54.41 95 LYS A O 1
ATOM 737 N N . GLU A 1 96 ? 27.849 -23.069 -6.721 1.00 57.31 96 GLU A N 1
ATOM 738 C CA . GLU A 1 96 ? 29.276 -22.733 -6.727 1.00 57.31 96 GLU A CA 1
ATOM 739 C C . GLU A 1 96 ? 29.936 -23.278 -5.451 1.00 57.31 96 GLU A C 1
ATOM 741 O O . GLU A 1 96 ? 29.938 -22.669 -4.383 1.00 57.31 96 GLU A O 1
ATOM 746 N N . GLY A 1 97 ? 30.457 -24.500 -5.549 1.00 62.38 97 GLY A N 1
ATOM 747 C CA . GLY A 1 97 ? 31.385 -25.034 -4.567 1.00 62.38 97 GLY A CA 1
ATOM 748 C C . GLY A 1 97 ? 32.781 -24.502 -4.854 1.00 62.38 97 GLY A C 1
ATOM 749 O O . GLY A 1 97 ? 33.427 -24.991 -5.775 1.00 62.38 97 GLY A O 1
ATOM 750 N N . ASN A 1 98 ? 33.284 -23.576 -4.035 1.00 56.56 98 ASN A N 1
ATOM 751 C CA . ASN A 1 98 ? 34.727 -23.391 -3.919 1.00 56.56 98 ASN A CA 1
ATOM 752 C C . ASN A 1 98 ? 35.192 -23.727 -2.503 1.00 56.56 98 ASN A C 1
ATOM 754 O O . ASN A 1 98 ? 34.996 -23.006 -1.527 1.00 56.56 98 ASN A O 1
ATOM 758 N N . LYS A 1 99 ? 35.770 -24.918 -2.436 1.00 57.66 99 LYS A N 1
ATOM 759 C CA . LYS A 1 99 ? 36.413 -25.547 -1.299 1.00 57.66 99 LYS A CA 1
ATOM 760 C C . LYS A 1 99 ? 37.829 -24.982 -1.221 1.00 57.66 99 LYS A C 1
ATOM 762 O O . LYS A 1 99 ? 38.593 -25.198 -2.153 1.00 57.66 99 LYS A O 1
ATOM 767 N N . LYS A 1 100 ? 38.209 -24.354 -0.110 1.00 52.22 100 LYS A N 1
ATOM 768 C CA . LYS A 1 100 ? 39.600 -24.361 0.374 1.00 52.22 100 LYS A CA 1
ATOM 769 C C . LYS A 1 100 ? 39.612 -24.073 1.872 1.00 52.22 100 LYS A C 1
ATOM 771 O O . LYS A 1 100 ? 39.492 -22.935 2.310 1.00 52.22 100 LYS A O 1
ATOM 776 N N . GLY A 1 101 ? 39.657 -25.168 2.629 1.00 52.81 101 GLY A N 1
ATOM 777 C CA . GLY A 1 101 ? 39.928 -25.163 4.058 1.00 52.81 101 GLY A CA 1
ATOM 778 C C . GLY A 1 101 ? 41.370 -24.755 4.341 1.00 52.81 101 GLY A C 1
ATOM 779 O O . GLY A 1 101 ? 42.238 -24.871 3.475 1.00 52.81 101 GLY A O 1
ATOM 780 N N . GLY A 1 102 ? 41.586 -24.267 5.559 1.00 52.69 102 GLY A N 1
ATOM 781 C CA . GLY A 1 102 ? 42.909 -24.060 6.124 1.00 52.69 102 GLY A CA 1
ATOM 782 C C . GLY A 1 102 ? 43.564 -25.372 6.549 1.00 52.69 102 GLY A C 1
ATOM 783 O O . GLY A 1 102 ? 42.881 -26.302 6.975 1.00 52.69 102 GLY A O 1
ATOM 784 N N . THR A 1 103 ? 44.882 -25.415 6.399 1.00 55.16 103 THR A N 1
ATOM 785 C CA . THR A 1 103 ? 45.918 -26.215 7.091 1.00 55.16 103 THR A CA 1
ATOM 786 C C . THR A 1 103 ? 47.214 -25.683 6.454 1.00 55.16 103 THR A C 1
ATOM 788 O O . THR A 1 103 ? 47.258 -25.597 5.228 1.00 55.16 103 THR A O 1
ATOM 791 N N . ASP A 1 104 ? 48.231 -25.158 7.123 1.00 47.53 104 ASP A N 1
ATOM 792 C CA . ASP A 1 104 ? 48.858 -25.372 8.432 1.00 47.53 104 ASP A CA 1
ATOM 793 C C . ASP A 1 104 ? 49.459 -24.025 8.897 1.00 47.53 104 ASP A C 1
ATOM 795 O O . ASP A 1 104 ? 49.909 -23.261 8.004 1.00 47.53 104 ASP A O 1
#

Nearest PDB structures (foldseek):
  1lva-assembly1_A  TM=6.868E-01  e=2.670E-01  Neomoorella thermoacetica
  5lzd-assembly1_z  TM=6.267E-01  e=2.853E-01  Escherichia coli
  5zuz-assembly1_A  TM=5.711E-01  e=3.259E-01  Bacillus subtilis subsp. subtilis str. 168
  2uwm-assembly1_A  TM=6.527E-01  e=5.543E-01  Neomoorella thermoacetica
  8u8b-assembly1_B  TM=6.676E-01  e=1.314E+00  Homo sapiens

Solvent-accessible surface are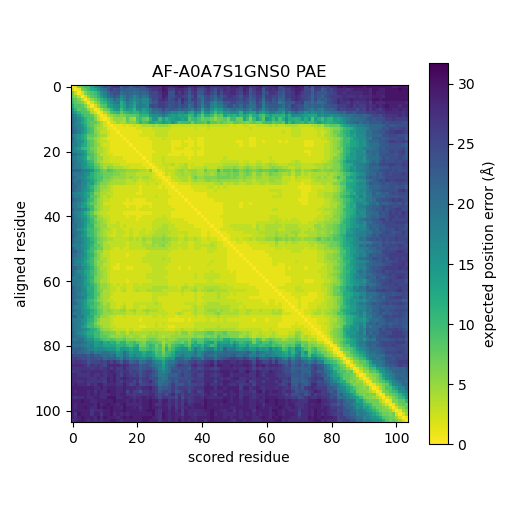a (backbone atoms only — not comparable to full-atom values): 6636 Å² total; per-residue (Å²): 136,89,79,79,77,71,80,78,71,77,59,82,48,67,50,45,41,49,55,50,36,48,71,77,41,84,64,41,65,56,28,34,39,57,68,57,43,50,54,46,33,36,72,77,65,72,42,85,51,71,66,60,50,54,52,26,51,52,48,29,40,75,72,59,53,26,43,74,47,89,70,14,37,35,57,57,89,58,85,74,43,75,67,78,88,72,84,81,79,79,82,74,86,80,82,82,82,82,88,80,80,90,84,133